Protein AF-A0A9D6Z2Q7-F1 (afdb_monomer)

Foldseek 3Di:
DDKDKFFADPVLLVLLCPDQDDDDPVSVLSVQQNVQCPPPHRIDIDDPVSQVVLVVCVPDDDDPCCVSSVSVQVRCVVVVNDDDPDD

Sequence (87 aa):
MTTHSVNVTPEAAAKIRKPVEGNGGFQTLFRKLQGQLGSRGSVLTLTDQDLERIERYKSYEPGGYEDRLEALLELLRQQGLSQQPED

Solvent-accessible surface area (backbone atoms only — not comparable to full-atom values): 5327 Å² total; per-residue (Å²): 136,63,73,45,81,40,74,47,52,73,68,43,47,54,48,48,59,48,88,74,81,77,86,52,76,62,42,52,50,45,51,53,53,39,66,50,29,61,98,80,42,47,50,43,82,39,37,63,71,51,46,54,54,58,59,58,47,78,79,52,79,93,71,83,56,50,77,42,45,50,49,50,52,51,45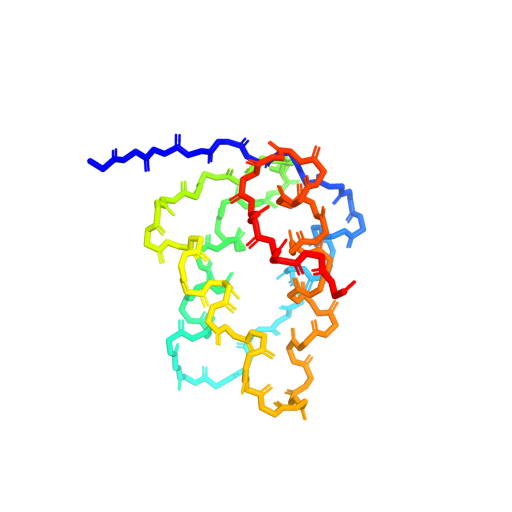,30,42,79,68,71,68,51,87,73,84,81,129

Radius of gyration: 12.27 Å; Cα contacts (8 Å, |Δi|>4): 78; chains: 1; bounding box: 30×33×25 Å

Nearest PDB structures (foldseek):
  4wai-assembly2_C  TM=1.970E-01  e=5.271E+00  Bacillus subtilis subsp. subtilis str. 168
  7qtz-assembly1_A  TM=2.707E-01  e=8.899E+00  Ixodes ricinus

pLDDT: mean 78.33, std 11.51, range [42.88, 90.38]

Structure (mmCIF, N/CA/C/O backbone):
data_AF-A0A9D6Z2Q7-F1
#
_entry.id   AF-A0A9D6Z2Q7-F1
#
loop_
_atom_site.group_PDB
_atom_site.id
_atom_site.type_symbol
_atom_site.label_atom_id
_atom_site.label_alt_id
_atom_site.label_comp_id
_atom_site.label_asym_id
_atom_site.label_entity_id
_atom_site.label_seq_id
_atom_site.pdbx_PDB_ins_code
_atom_site.Cartn_x
_atom_site.Cartn_y
_atom_site.Cartn_z
_atom_site.occupancy
_atom_site.B_iso_or_equiv
_atom_site.auth_seq_id
_atom_site.auth_comp_id
_atom_site.auth_asym_id
_atom_site.auth_atom_id
_atom_site.pdbx_PDB_model_num
ATOM 1 N N . MET A 1 1 ? -18.248 -0.583 8.917 1.00 64.00 1 MET A N 1
ATOM 2 C CA . MET A 1 1 ? -16.918 -0.458 8.289 1.00 64.00 1 MET A CA 1
ATOM 3 C C . MET A 1 1 ? -17.135 0.172 6.936 1.00 64.00 1 MET A C 1
ATOM 5 O O . MET A 1 1 ? -17.827 -0.441 6.129 1.00 64.00 1 MET A O 1
ATOM 9 N N . THR A 1 2 ? -16.637 1.386 6.725 1.00 86.38 2 THR A N 1
ATOM 10 C CA . THR A 1 2 ? -16.695 2.024 5.409 1.00 86.38 2 THR A CA 1
ATOM 11 C C . THR A 1 2 ? -15.546 1.484 4.569 1.00 86.38 2 THR A C 1
ATOM 13 O O . THR A 1 2 ? -14.464 1.184 5.080 1.00 86.38 2 THR A O 1
ATOM 16 N N . THR A 1 3 ? -15.811 1.288 3.284 1.00 87.50 3 THR A N 1
ATOM 17 C CA . THR A 1 3 ? -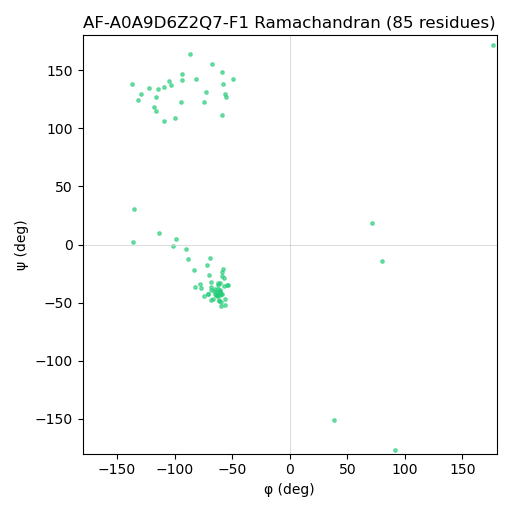14.821 0.841 2.308 1.00 87.50 3 THR A CA 1
ATOM 18 C C . THR A 1 3 ? -14.724 1.859 1.197 1.00 87.50 3 THR A C 1
ATOM 20 O O . THR A 1 3 ? -15.744 2.273 0.647 1.00 87.50 3 THR A O 1
ATOM 23 N N . HIS A 1 4 ? -13.498 2.189 0.828 1.00 86.94 4 HIS A N 1
ATOM 24 C CA . HIS A 1 4 ? -13.160 3.161 -0.192 1.00 86.94 4 HIS A CA 1
ATOM 25 C C . HIS A 1 4 ? -12.490 2.441 -1.353 1.00 86.94 4 HIS A C 1
ATOM 27 O O . HIS A 1 4 ? -11.619 1.594 -1.146 1.00 86.94 4 HIS A O 1
ATOM 33 N N . SER A 1 5 ? -12.925 2.755 -2.569 1.00 87.31 5 SER A N 1
ATOM 34 C CA . SER A 1 5 ? -12.311 2.229 -3.787 1.00 87.31 5 SER A CA 1
ATOM 35 C C . SER A 1 5 ? -11.287 3.231 -4.295 1.00 87.31 5 SER A C 1
ATOM 37 O O . SER A 1 5 ? -11.628 4.381 -4.550 1.00 87.31 5 SER A O 1
ATOM 39 N N . VAL A 1 6 ? -10.045 2.785 -4.437 1.00 87.12 6 VAL A N 1
ATOM 40 C CA . VAL A 1 6 ? -8.905 3.612 -4.827 1.00 87.12 6 VAL A CA 1
ATOM 41 C C . VAL A 1 6 ? -8.396 3.113 -6.160 1.00 87.12 6 VAL A C 1
ATOM 43 O O . VAL A 1 6 ? -7.897 1.992 -6.253 1.00 87.12 6 VAL A O 1
ATOM 46 N N . ASN A 1 7 ? -8.504 3.941 -7.191 1.00 87.69 7 ASN A N 1
ATOM 47 C CA . ASN A 1 7 ? -7.876 3.648 -8.470 1.00 87.69 7 ASN A CA 1
ATOM 48 C C . ASN A 1 7 ? -6.365 3.834 -8.346 1.00 87.69 7 ASN A C 1
ATOM 50 O O . ASN A 1 7 ? -5.889 4.842 -7.824 1.00 87.69 7 ASN A O 1
ATOM 54 N N . VAL A 1 8 ? -5.618 2.845 -8.817 1.00 86.94 8 VAL A N 1
ATOM 55 C CA . VAL A 1 8 ? -4.169 2.761 -8.694 1.00 86.94 8 VAL A CA 1
ATOM 56 C C . VAL A 1 8 ? -3.563 2.817 -10.082 1.00 86.94 8 VAL A C 1
ATOM 58 O O . VAL A 1 8 ? -3.926 2.034 -10.965 1.00 86.94 8 VAL A O 1
ATOM 61 N N . THR A 1 9 ? -2.618 3.732 -10.279 1.00 86.44 9 THR A N 1
ATOM 62 C CA . THR A 1 9 ? -1.875 3.820 -11.536 1.00 86.44 9 THR A CA 1
ATOM 63 C C . THR A 1 9 ? -0.984 2.586 -11.720 1.00 86.44 9 THR A C 1
ATOM 65 O O . THR A 1 9 ? -0.579 1.958 -10.734 1.00 86.44 9 THR A O 1
ATOM 68 N N . PRO A 1 10 ? -0.628 2.222 -12.966 1.00 84.38 10 PRO A N 1
ATOM 69 C CA . PRO A 1 10 ? 0.284 1.108 -13.228 1.00 84.38 10 PRO A CA 1
ATOM 70 C C . PRO A 1 10 ? 1.628 1.234 -12.495 1.00 84.38 10 PRO A C 1
ATOM 72 O O . PRO A 1 10 ? 2.174 0.235 -12.031 1.00 84.38 10 PRO A O 1
ATOM 75 N N . GLU A 1 11 ? 2.139 2.457 -12.343 1.00 83.62 11 GLU A N 1
ATOM 76 C CA . GLU A 1 11 ? 3.401 2.753 -11.657 1.00 83.62 11 GLU A CA 1
ATOM 77 C C . GLU A 1 11 ? 3.309 2.483 -10.151 1.00 83.62 11 GLU A C 1
ATOM 79 O O . GLU A 1 11 ? 4.146 1.774 -9.583 1.00 83.62 11 GLU A O 1
ATOM 84 N N . ALA A 1 12 ? 2.252 2.975 -9.501 1.00 83.75 12 ALA A N 1
ATOM 85 C CA . ALA A 1 12 ? 2.001 2.702 -8.091 1.00 83.75 12 ALA A CA 1
ATOM 86 C C . ALA A 1 12 ? 1.707 1.212 -7.854 1.00 83.75 12 ALA A C 1
ATOM 88 O O . ALA A 1 12 ? 2.237 0.613 -6.917 1.00 83.75 12 ALA A O 1
ATOM 89 N N . ALA A 1 13 ? 0.954 0.566 -8.749 1.00 85.88 13 ALA A N 1
ATOM 90 C CA . ALA A 1 13 ? 0.723 -0.873 -8.694 1.00 85.88 13 ALA A CA 1
ATOM 91 C C . ALA A 1 13 ? 2.037 -1.667 -8.804 1.00 85.88 13 ALA A C 1
ATOM 93 O O . ALA A 1 13 ? 2.234 -2.631 -8.063 1.00 85.88 13 ALA A O 1
ATOM 94 N N . ALA A 1 14 ? 2.971 -1.253 -9.667 1.00 85.31 14 ALA A N 1
ATOM 95 C CA . ALA A 1 14 ? 4.292 -1.870 -9.771 1.00 85.31 14 ALA A CA 1
ATOM 96 C C . ALA A 1 14 ? 5.105 -1.720 -8.473 1.00 85.31 14 ALA A C 1
ATOM 98 O O . ALA A 1 14 ? 5.734 -2.684 -8.031 1.00 85.31 14 ALA A O 1
ATOM 99 N N . LYS A 1 15 ? 5.047 -0.552 -7.815 1.00 84.56 15 LYS A N 1
ATOM 100 C CA . LYS A 1 15 ? 5.677 -0.334 -6.501 1.00 84.56 15 LYS A CA 1
ATOM 101 C C . LYS A 1 15 ? 5.074 -1.236 -5.418 1.00 84.56 15 LYS A C 1
ATOM 103 O O . LYS A 1 15 ? 5.827 -1.843 -4.657 1.00 84.56 15 LYS A O 1
ATOM 108 N N . ILE A 1 16 ? 3.746 -1.374 -5.376 1.00 85.25 16 ILE A N 1
ATOM 109 C CA . ILE A 1 16 ? 3.038 -2.217 -4.397 1.00 85.25 16 ILE A CA 1
ATOM 110 C C . ILE A 1 16 ? 3.313 -3.706 -4.638 1.00 85.25 16 ILE A C 1
ATOM 112 O O . ILE A 1 16 ? 3.465 -4.456 -3.678 1.00 85.25 16 ILE A O 1
ATOM 116 N N . ARG A 1 17 ? 3.437 -4.146 -5.898 1.00 85.50 17 ARG A N 1
ATOM 117 C CA . ARG A 1 17 ? 3.733 -5.543 -6.277 1.00 85.50 17 ARG A CA 1
ATOM 118 C C . ARG A 1 17 ? 5.148 -6.010 -5.934 1.00 85.50 17 ARG A C 1
ATOM 120 O O . ARG A 1 17 ? 5.410 -7.208 -6.007 1.00 85.50 17 ARG A O 1
ATOM 127 N N . LYS A 1 18 ? 6.061 -5.106 -5.562 1.00 85.69 18 LYS A N 1
ATOM 128 C CA . LYS A 1 18 ? 7.416 -5.492 -5.149 1.00 85.69 18 LYS A CA 1
ATOM 129 C C . LYS A 1 18 ? 7.358 -6.468 -3.962 1.00 85.69 18 LYS A C 1
ATOM 131 O O . LYS A 1 18 ? 6.588 -6.215 -3.035 1.00 85.69 18 LYS A O 1
ATOM 136 N N . PRO A 1 19 ? 8.187 -7.528 -3.937 1.00 84.75 19 PRO A N 1
ATOM 137 C CA . PRO A 1 19 ? 8.215 -8.490 -2.840 1.00 84.75 19 PRO A CA 1
ATOM 138 C C . PRO A 1 19 ? 8.295 -7.820 -1.466 1.00 84.75 19 PRO A C 1
ATOM 140 O O . PRO A 1 19 ? 8.936 -6.776 -1.290 1.00 84.75 19 PRO A O 1
ATOM 143 N N . VAL A 1 20 ? 7.593 -8.418 -0.508 1.00 84.56 20 VAL A N 1
ATOM 144 C CA . VAL A 1 20 ? 7.484 -7.940 0.870 1.00 84.56 20 VAL A CA 1
ATOM 145 C C . VAL A 1 20 ? 8.262 -8.894 1.765 1.00 84.56 20 VAL A C 1
ATOM 147 O O . VAL A 1 20 ? 7.812 -10.013 2.033 1.00 84.56 20 VAL A O 1
ATOM 150 N N . GLU A 1 21 ? 9.421 -8.439 2.227 1.00 80.94 21 GLU A N 1
ATOM 151 C CA . GLU A 1 21 ? 10.324 -9.200 3.090 1.00 80.94 21 GLU A CA 1
ATOM 152 C C . GLU A 1 21 ? 10.061 -8.898 4.575 1.00 80.94 21 GLU A C 1
ATOM 154 O O . GLU A 1 21 ? 9.769 -7.762 4.969 1.00 80.94 21 GLU A O 1
ATOM 159 N N . GLY A 1 22 ? 10.156 -9.937 5.410 1.00 80.75 22 GLY A N 1
ATOM 160 C CA . GLY A 1 22 ? 9.935 -9.860 6.858 1.00 80.75 22 GLY A CA 1
ATOM 161 C C . GLY A 1 22 ? 8.495 -10.136 7.301 1.00 80.75 22 GLY A C 1
ATOM 162 O O . GLY A 1 22 ? 7.621 -10.475 6.504 1.00 80.75 22 GLY A O 1
ATOM 163 N N . ASN A 1 23 ? 8.241 -10.009 8.602 1.00 73.75 23 ASN A N 1
ATOM 164 C CA . ASN A 1 23 ? 6.933 -10.248 9.212 1.00 73.75 23 ASN A CA 1
ATOM 165 C C . ASN A 1 23 ? 6.584 -9.085 10.141 1.00 73.75 23 ASN A C 1
ATOM 167 O O . ASN A 1 23 ? 7.353 -8.758 11.038 1.00 73.75 23 ASN A O 1
ATOM 171 N N . GLY A 1 24 ? 5.431 -8.461 9.912 1.00 78.69 24 GLY A N 1
ATOM 172 C CA . GLY A 1 24 ? 4.981 -7.290 10.657 1.00 78.69 24 GLY A CA 1
ATOM 173 C C . GLY A 1 24 ? 3.667 -6.743 10.105 1.00 78.69 24 GLY A C 1
ATOM 174 O O . GLY A 1 24 ? 3.186 -7.183 9.057 1.00 78.69 24 GLY A O 1
ATOM 175 N N . GLY A 1 25 ? 3.068 -5.784 10.817 1.00 78.38 25 GLY A N 1
ATOM 176 C CA . GLY A 1 25 ? 1.780 -5.190 10.434 1.00 78.38 25 GLY A CA 1
ATOM 177 C C . GLY A 1 25 ? 1.793 -4.575 9.030 1.00 78.38 25 GLY A C 1
ATOM 178 O O . GLY A 1 25 ? 0.822 -4.715 8.288 1.00 78.38 25 GLY A O 1
ATOM 179 N N . PHE A 1 26 ? 2.922 -3.985 8.630 1.00 76.12 26 PHE A N 1
ATOM 180 C CA . PHE A 1 26 ? 3.118 -3.399 7.302 1.00 76.12 26 PHE A CA 1
ATOM 181 C C . PHE A 1 26 ? 3.229 -4.440 6.207 1.00 76.12 26 PHE A C 1
ATOM 183 O O . PHE A 1 26 ? 2.609 -4.310 5.154 1.00 76.12 26 PHE A O 1
ATOM 190 N N . GLN A 1 27 ? 3.968 -5.510 6.471 1.00 83.19 27 GLN A N 1
ATOM 191 C CA . GLN A 1 27 ? 4.076 -6.613 5.539 1.00 83.19 27 GLN A CA 1
ATOM 192 C C . GLN A 1 27 ? 2.706 -7.260 5.313 1.00 83.19 27 GLN A C 1
ATOM 194 O O . GLN A 1 27 ? 2.356 -7.596 4.184 1.00 83.19 27 GLN A O 1
ATOM 199 N N . THR A 1 28 ? 1.892 -7.368 6.365 1.00 86.62 28 THR A N 1
ATOM 200 C CA . THR A 1 28 ? 0.504 -7.832 6.266 1.00 86.62 28 THR A CA 1
ATOM 201 C C . THR A 1 28 ? -0.359 -6.888 5.426 1.00 86.62 28 THR A C 1
ATOM 203 O O . THR A 1 28 ? -1.091 -7.363 4.557 1.00 86.62 28 THR A O 1
ATOM 206 N N . LEU A 1 29 ? -0.247 -5.568 5.624 1.00 86.12 29 LEU A N 1
ATOM 207 C CA . LEU A 1 29 ? -0.955 -4.579 4.809 1.00 86.12 29 LEU A CA 1
ATOM 208 C C . LEU A 1 29 ? -0.561 -4.701 3.331 1.00 86.12 29 LEU A C 1
ATOM 210 O O . LEU A 1 29 ? -1.431 -4.894 2.488 1.00 86.12 29 LEU A O 1
ATOM 214 N N . PHE A 1 30 ? 0.732 -4.679 3.004 1.00 85.75 30 PHE A N 1
ATOM 215 C CA . PHE A 1 30 ? 1.184 -4.791 1.615 1.00 85.75 30 PHE A CA 1
ATOM 216 C C . PHE A 1 30 ? 0.770 -6.110 0.963 1.00 85.75 30 PHE A C 1
ATOM 218 O O . PHE A 1 30 ? 0.318 -6.093 -0.177 1.00 85.75 30 PHE A O 1
ATOM 225 N N . ARG A 1 31 ? 0.848 -7.244 1.669 1.00 87.81 31 ARG A N 1
ATOM 226 C CA . ARG A 1 31 ? 0.367 -8.535 1.143 1.00 87.81 31 ARG A CA 1
ATOM 227 C C . ARG A 1 31 ? -1.125 -8.503 0.827 1.00 87.81 31 ARG A C 1
ATOM 229 O O . ARG A 1 31 ? -1.541 -9.034 -0.200 1.00 87.81 31 ARG A O 1
ATOM 236 N N . LYS A 1 32 ? -1.926 -7.838 1.667 1.00 88.31 32 LYS A N 1
ATOM 237 C CA . LYS A 1 32 ? -3.349 -7.602 1.391 1.00 88.31 32 LYS A CA 1
ATOM 238 C C . LYS A 1 32 ? -3.530 -6.767 0.118 1.00 88.31 32 LYS A C 1
ATOM 240 O O . LYS A 1 32 ? -4.308 -7.168 -0.742 1.00 88.31 32 LYS A O 1
ATOM 245 N N . LEU A 1 33 ? -2.794 -5.663 -0.039 1.00 87.88 33 LEU A N 1
ATOM 246 C CA . LEU A 1 33 ? -2.861 -4.819 -1.243 1.00 87.88 33 LEU A CA 1
ATOM 247 C C . LEU A 1 33 ? -2.435 -5.584 -2.508 1.00 87.88 33 LEU A C 1
ATOM 249 O O . LEU A 1 33 ? -3.105 -5.522 -3.534 1.00 87.88 33 LEU A O 1
ATOM 253 N N . GLN A 1 34 ? -1.356 -6.362 -2.428 1.00 88.50 34 GLN A N 1
ATOM 254 C CA . GLN A 1 34 ? -0.880 -7.220 -3.515 1.00 88.50 34 GLN A CA 1
ATOM 255 C C . GLN A 1 34 ? -1.926 -8.256 -3.932 1.00 88.50 34 GLN A C 1
ATOM 257 O O . GLN A 1 34 ? -2.147 -8.453 -5.127 1.00 88.50 34 GLN A O 1
ATOM 262 N N . GLY A 1 35 ? -2.601 -8.874 -2.957 1.00 86.94 35 GLY A N 1
ATOM 263 C CA . GLY A 1 35 ? -3.688 -9.820 -3.210 1.00 86.94 35 GLY A CA 1
ATOM 264 C C . GLY A 1 35 ? -4.865 -9.196 -3.965 1.00 86.94 35 GLY A C 1
ATOM 265 O O . GLY A 1 35 ? -5.471 -9.862 -4.798 1.00 86.94 35 GLY A O 1
ATOM 266 N N . GLN A 1 36 ? -5.151 -7.911 -3.733 1.00 87.56 36 GLN A N 1
ATOM 267 C CA . GLN A 1 36 ? -6.204 -7.178 -4.444 1.00 87.56 36 GLN A CA 1
ATOM 268 C C . GLN A 1 36 ? -5.783 -6.757 -5.860 1.00 87.56 36 GLN A C 1
ATOM 270 O O . GLN A 1 36 ? -6.584 -6.811 -6.791 1.00 87.56 36 GLN A O 1
ATOM 275 N N . LEU A 1 37 ? -4.517 -6.372 -6.050 1.00 83.50 37 LEU A N 1
ATOM 276 C CA . LEU A 1 37 ? -4.017 -5.900 -7.346 1.00 83.50 37 LEU A CA 1
ATOM 277 C C . LEU A 1 37 ? -3.868 -7.002 -8.402 1.00 83.50 37 LEU A C 1
ATOM 279 O O . LEU A 1 37 ? -3.792 -6.668 -9.586 1.00 83.50 37 LEU A O 1
ATOM 283 N N . GLY A 1 38 ? -3.841 -8.283 -8.010 1.00 67.44 38 GLY A N 1
ATOM 284 C CA . GLY A 1 38 ? -3.913 -9.457 -8.895 1.00 67.44 38 GLY A CA 1
ATOM 285 C C . GLY A 1 38 ? -3.154 -9.339 -10.230 1.00 67.44 38 GLY A C 1
ATOM 286 O O . GLY A 1 38 ? -2.159 -8.628 -10.355 1.00 67.44 38 GLY A O 1
ATOM 287 N N . SER A 1 39 ? -3.626 -10.032 -11.270 1.00 60.72 39 SER A N 1
ATOM 288 C CA . SER A 1 39 ? -3.054 -9.918 -12.627 1.00 60.72 39 SER A CA 1
ATOM 289 C C . SER A 1 39 ? -3.597 -8.713 -13.409 1.00 60.72 39 SER A C 1
ATOM 291 O O . SER A 1 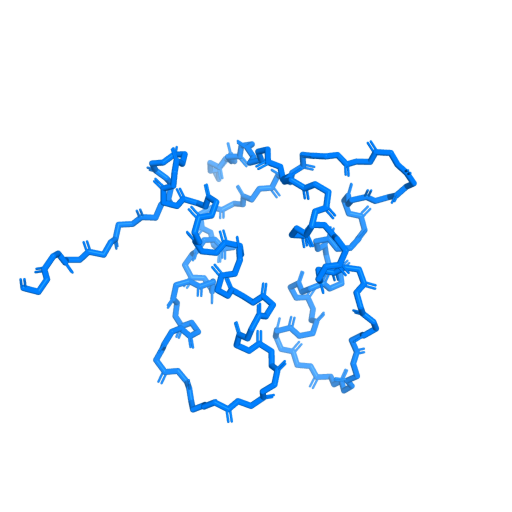39 ? -2.960 -8.261 -14.357 1.00 60.72 39 SER A O 1
ATOM 293 N N . ARG A 1 40 ? -4.772 -8.191 -13.028 1.00 58.00 40 ARG A N 1
ATOM 294 C CA . ARG A 1 40 ? -5.516 -7.133 -13.747 1.00 58.00 40 ARG A CA 1
ATOM 295 C C . ARG A 1 40 ? -6.095 -6.041 -12.838 1.00 58.00 40 ARG A C 1
ATOM 297 O O . ARG A 1 40 ? -6.813 -5.176 -13.324 1.00 58.00 40 ARG A O 1
ATOM 304 N N . GLY A 1 41 ? -5.845 -6.103 -11.532 1.00 65.81 41 GLY A N 1
ATOM 305 C CA . GLY A 1 41 ? -6.421 -5.162 -10.579 1.00 65.81 41 GLY A CA 1
ATOM 306 C C . GLY A 1 41 ? -5.744 -3.798 -10.672 1.00 65.81 41 GLY A C 1
ATOM 307 O O . GLY A 1 41 ? -4.535 -3.689 -10.481 1.00 65.81 41 GLY A O 1
ATOM 308 N N . SER A 1 42 ? -6.546 -2.771 -10.939 1.00 81.38 42 SER A N 1
ATOM 309 C CA . SER A 1 42 ? -6.172 -1.352 -10.842 1.00 81.38 42 SER A CA 1
ATOM 310 C C . SER A 1 42 ? -6.951 -0.646 -9.737 1.00 81.38 42 SER A C 1
ATOM 312 O O . SER A 1 42 ? -6.927 0.574 -9.662 1.00 81.38 42 SER A O 1
ATOM 314 N N . VAL A 1 43 ? -7.673 -1.393 -8.901 1.00 85.62 43 VAL A N 1
ATOM 315 C CA . VAL A 1 43 ? -8.514 -0.844 -7.838 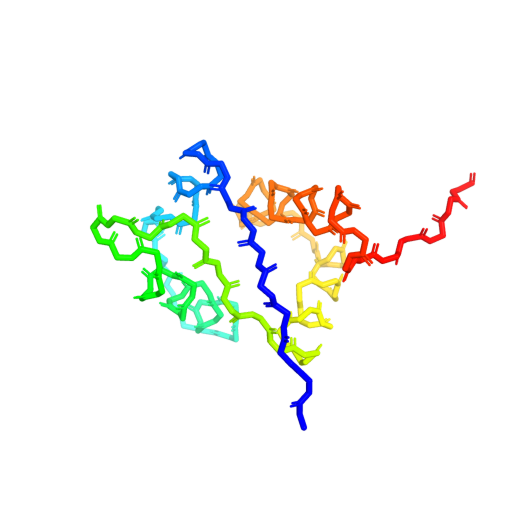1.00 85.62 43 VAL A CA 1
ATOM 316 C C . VAL A 1 43 ? -8.178 -1.547 -6.534 1.00 85.62 43 VAL A C 1
ATOM 318 O O . VAL A 1 43 ? -8.150 -2.776 -6.479 1.00 85.62 43 VAL A O 1
ATOM 321 N N . LEU A 1 44 ? -7.922 -0.758 -5.496 1.00 88.12 44 LEU A N 1
ATOM 322 C CA . LEU A 1 44 ? -7.788 -1.223 -4.123 1.00 88.12 44 LEU A CA 1
ATOM 323 C C . LEU A 1 44 ? -9.060 -0.897 -3.351 1.00 88.12 44 LEU A C 1
ATOM 325 O O . LEU A 1 44 ? -9.578 0.212 -3.434 1.00 88.12 44 LEU A O 1
ATOM 329 N N . THR A 1 45 ? -9.519 -1.850 -2.556 1.00 89.00 45 THR A N 1
ATOM 330 C CA . THR A 1 45 ? -10.561 -1.652 -1.556 1.00 89.00 45 THR A CA 1
ATOM 331 C C . THR A 1 45 ? -9.893 -1.484 -0.199 1.00 89.00 45 THR A C 1
ATOM 333 O O . THR A 1 45 ? -9.356 -2.442 0.374 1.00 89.00 45 THR A O 1
ATOM 336 N N . LEU A 1 46 ? -9.932 -0.258 0.316 1.00 88.88 46 LEU A N 1
ATOM 337 C CA . LEU A 1 46 ? -9.354 0.114 1.603 1.00 88.88 46 LEU A CA 1
ATOM 338 C C . LEU A 1 46 ? -10.460 0.402 2.610 1.00 88.88 46 LEU A C 1
ATOM 340 O O . LEU A 1 46 ? -11.436 1.077 2.306 1.00 88.88 46 LEU A O 1
ATOM 344 N N . THR A 1 47 ? -10.313 -0.115 3.820 1.00 90.38 47 THR A N 1
ATOM 345 C CA . THR A 1 47 ? -11.160 0.264 4.956 1.00 90.38 47 THR A CA 1
ATOM 346 C C . THR A 1 47 ? -10.598 1.500 5.648 1.00 90.38 47 THR A C 1
ATOM 348 O O . THR A 1 47 ? -9.411 1.792 5.507 1.00 90.38 47 THR A O 1
ATOM 351 N N . ASP A 1 48 ? -11.401 2.167 6.477 1.00 87.81 48 ASP A N 1
ATOM 352 C CA . ASP A 1 48 ? -10.915 3.279 7.315 1.00 87.81 48 ASP A CA 1
ATOM 353 C C . ASP A 1 48 ? -9.696 2.872 8.173 1.00 87.81 48 ASP A C 1
ATOM 355 O O . ASP A 1 48 ? -8.758 3.643 8.341 1.00 87.81 48 ASP A O 1
ATOM 359 N N . GLN A 1 49 ? -9.647 1.617 8.644 1.00 87.12 49 GLN A N 1
ATOM 360 C CA . GLN A 1 49 ? -8.490 1.081 9.374 1.00 87.12 49 GLN A CA 1
ATOM 361 C C . GLN A 1 49 ? -7.243 0.919 8.499 1.00 87.12 49 GLN A C 1
ATOM 363 O O . GLN A 1 49 ? -6.124 0.998 9.003 1.00 87.12 49 GLN A O 1
ATOM 368 N N . ASP A 1 50 ? -7.412 0.621 7.208 1.00 86.62 50 ASP A N 1
ATOM 369 C CA . ASP A 1 50 ? -6.285 0.549 6.280 1.00 86.62 50 ASP A CA 1
ATOM 370 C C . ASP A 1 50 ? -5.741 1.956 6.015 1.00 86.62 50 ASP A C 1
ATOM 372 O O . ASP A 1 50 ? -4.528 2.138 6.061 1.00 86.62 50 ASP A O 1
ATOM 376 N N . LEU A 1 51 ? -6.623 2.945 5.820 1.00 86.25 51 LEU A N 1
ATOM 377 C CA . LEU A 1 51 ? -6.246 4.352 5.647 1.00 86.25 51 LEU A CA 1
ATOM 378 C C . LEU A 1 51 ? -5.481 4.878 6.866 1.00 86.25 51 LEU A C 1
ATOM 380 O O . LEU A 1 51 ? -4.365 5.364 6.725 1.00 86.25 51 LEU A O 1
ATOM 384 N N . GLU A 1 52 ? -6.006 4.663 8.072 1.00 84.88 52 GLU A N 1
ATOM 385 C CA . GLU A 1 52 ? -5.358 5.098 9.314 1.00 84.88 52 GLU A CA 1
ATOM 386 C C . GLU A 1 52 ? -3.989 4.423 9.528 1.00 84.88 52 GLU A C 1
ATOM 388 O O . GLU A 1 52 ? -3.055 5.024 10.060 1.00 84.88 52 GLU A O 1
ATOM 393 N N . ARG A 1 53 ? -3.833 3.159 9.111 1.00 83.19 53 ARG A N 1
ATOM 394 C CA . ARG A 1 53 ? -2.535 2.462 9.142 1.00 83.19 53 ARG A CA 1
ATOM 395 C C . ARG A 1 53 ? -1.542 3.038 8.136 1.00 83.19 53 ARG A C 1
ATOM 397 O O . ARG A 1 53 ? -0.355 3.104 8.450 1.00 83.19 53 ARG A O 1
ATOM 404 N N . ILE A 1 54 ? -2.016 3.408 6.948 1.00 82.25 54 ILE A N 1
ATOM 405 C CA . ILE A 1 54 ? -1.208 4.029 5.894 1.00 82.25 54 ILE A CA 1
ATOM 406 C C . ILE A 1 54 ? -0.739 5.418 6.350 1.00 82.25 54 ILE A C 1
ATOM 408 O O . ILE A 1 54 ? 0.452 5.704 6.276 1.00 82.25 54 ILE A O 1
ATOM 412 N N . GLU A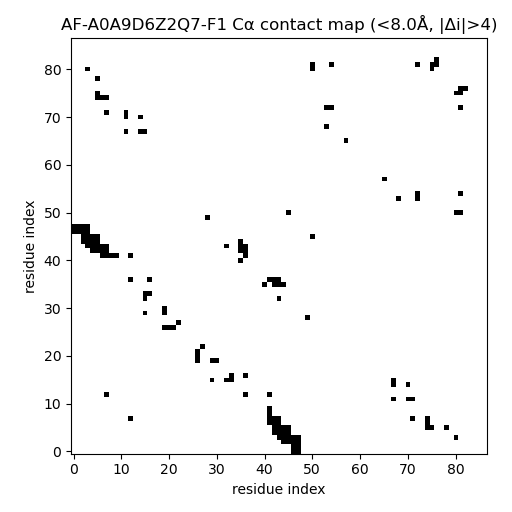 1 55 ? -1.637 6.239 6.902 1.00 80.62 55 GLU A N 1
ATOM 413 C CA . GLU A 1 55 ? -1.319 7.584 7.404 1.00 80.62 55 GLU A CA 1
ATOM 414 C C . GLU A 1 55 ? -0.347 7.550 8.586 1.00 80.62 55 GLU A C 1
ATOM 416 O O . GLU A 1 55 ? 0.640 8.286 8.596 1.00 80.62 55 GLU A O 1
ATOM 421 N N . ARG A 1 56 ? -0.550 6.636 9.546 1.00 78.12 56 ARG A N 1
ATOM 422 C CA . ARG A 1 56 ? 0.367 6.466 10.686 1.00 78.12 56 ARG A CA 1
ATOM 423 C C . ARG A 1 56 ? 1.795 6.128 10.273 1.00 78.12 56 ARG A C 1
ATOM 425 O O . ARG A 1 56 ? 2.713 6.396 11.042 1.00 78.12 56 ARG A O 1
ATOM 432 N N . TYR A 1 57 ? 2.005 5.561 9.086 1.00 69.38 57 TYR A N 1
ATOM 433 C CA . TYR A 1 57 ? 3.350 5.237 8.624 1.00 69.38 57 TYR A CA 1
ATOM 434 C C . TYR A 1 57 ? 4.192 6.460 8.287 1.00 69.38 57 TYR A C 1
ATOM 436 O O . TYR A 1 57 ? 5.409 6.394 8.418 1.00 69.38 57 TYR A O 1
ATOM 444 N N . LYS A 1 58 ? 3.570 7.587 7.922 1.00 66.00 58 LYS A N 1
ATOM 445 C CA . LYS A 1 58 ? 4.303 8.819 7.610 1.00 66.00 58 LYS A CA 1
ATOM 446 C C . LYS A 1 58 ? 5.171 9.300 8.788 1.00 66.00 58 LYS A C 1
ATOM 448 O O . LYS A 1 58 ? 6.111 10.061 8.599 1.00 66.00 58 LYS A O 1
ATOM 453 N N . SER A 1 59 ? 4.851 8.863 10.007 1.00 64.12 59 SER A N 1
ATOM 454 C CA . SER A 1 59 ? 5.590 9.188 11.229 1.00 64.12 59 SER A CA 1
ATOM 455 C C . SER A 1 59 ? 6.716 8.202 11.577 1.00 64.12 59 SER A C 1
ATOM 457 O O . SER A 1 59 ? 7.401 8.425 12.573 1.00 64.12 59 SER A O 1
ATOM 459 N N . TYR A 1 60 ? 6.903 7.112 10.824 1.00 61.19 60 TYR A N 1
ATOM 460 C CA . TYR A 1 60 ? 7.977 6.138 11.054 1.00 61.19 60 TYR A CA 1
ATOM 461 C C . TYR A 1 60 ? 9.212 6.465 10.203 1.00 61.19 60 TYR A C 1
ATOM 463 O O . TYR A 1 60 ? 9.082 6.967 9.093 1.00 61.19 60 TYR A O 1
ATOM 471 N N . GLU A 1 61 ? 10.408 6.179 10.731 1.00 54.44 61 GLU A N 1
ATOM 472 C CA . GLU A 1 61 ? 11.689 6.485 10.076 1.00 54.44 61 GLU A CA 1
ATOM 473 C C . GLU A 1 61 ? 11.847 5.823 8.686 1.00 54.44 61 GLU A C 1
ATOM 475 O O . GLU A 1 61 ? 11.370 4.696 8.479 1.00 54.44 61 GLU A O 1
ATOM 480 N N . PRO A 1 62 ? 12.572 6.476 7.754 1.00 56.28 62 PRO A N 1
ATOM 481 C CA . PRO A 1 62 ? 12.786 5.994 6.391 1.00 56.28 62 PRO A CA 1
ATOM 482 C C . PRO A 1 62 ? 13.463 4.621 6.366 1.00 56.28 62 PRO A C 1
ATOM 484 O O . PRO A 1 62 ? 14.635 4.461 6.702 1.00 56.28 62 PRO A O 1
ATOM 487 N N . GLY A 1 63 ? 12.704 3.606 5.941 1.00 56.75 63 GLY A N 1
ATOM 488 C CA . GLY A 1 63 ? 13.105 2.193 5.984 1.00 56.75 63 GLY A CA 1
ATOM 489 C C . GLY A 1 63 ? 12.793 1.403 4.709 1.00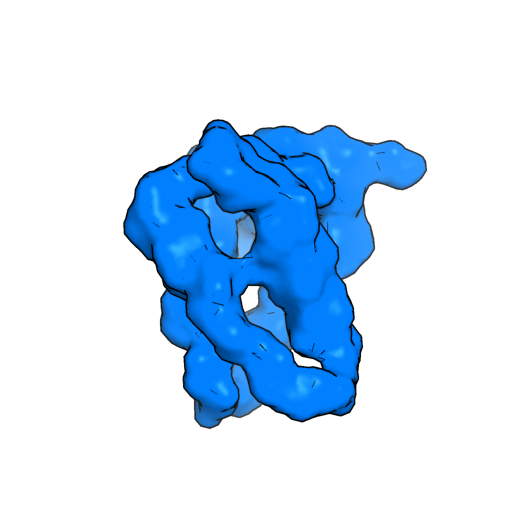 56.75 63 GLY A C 1
ATOM 490 O O . GLY A 1 63 ? 12.483 0.215 4.778 1.00 56.75 63 GLY A O 1
ATOM 491 N N . GLY A 1 64 ? 12.799 2.053 3.539 1.00 62.00 64 GLY A N 1
ATOM 492 C CA . GLY A 1 64 ? 12.686 1.413 2.214 1.00 62.00 64 GLY A CA 1
ATOM 493 C C . GLY A 1 64 ? 11.271 1.027 1.748 1.00 62.00 64 GLY A C 1
ATOM 494 O O . GLY A 1 64 ? 11.063 0.766 0.559 1.00 62.00 64 GLY A O 1
ATOM 495 N N . TYR A 1 65 ? 10.277 1.019 2.643 1.00 66.50 65 TYR A N 1
ATOM 496 C CA . TYR A 1 65 ? 8.853 0.955 2.272 1.00 66.50 65 TYR A CA 1
ATOM 497 C C . TYR A 1 65 ? 8.234 2.340 2.043 1.00 66.50 65 TYR A C 1
ATOM 499 O O . TYR A 1 65 ? 7.152 2.419 1.461 1.00 66.50 65 TYR A O 1
ATOM 507 N N . GLU A 1 66 ? 8.934 3.407 2.435 1.00 69.06 66 GLU A N 1
ATOM 508 C CA . GLU A 1 66 ? 8.516 4.803 2.279 1.00 69.06 66 GLU A CA 1
ATOM 509 C C . GLU A 1 66 ? 8.218 5.150 0.818 1.00 69.06 66 GLU A C 1
ATOM 511 O O . GLU A 1 66 ? 7.082 5.491 0.512 1.00 69.06 66 GLU A O 1
ATOM 516 N N . ASP A 1 67 ? 9.140 4.879 -0.114 1.00 71.94 67 ASP A N 1
ATOM 517 C CA . ASP A 1 67 ? 8.939 5.118 -1.556 1.00 71.94 67 ASP A CA 1
ATOM 518 C C . ASP A 1 67 ? 7.714 4.406 -2.151 1.00 71.94 67 ASP A C 1
ATOM 520 O O . ASP A 1 67 ? 7.163 4.806 -3.188 1.00 71.94 67 ASP A O 1
ATOM 524 N N . ARG A 1 68 ? 7.336 3.265 -1.556 1.00 78.81 68 ARG A N 1
ATOM 525 C CA . ARG A 1 68 ? 6.183 2.463 -1.988 1.00 78.81 68 ARG A CA 1
ATOM 526 C C . ARG A 1 68 ? 4.888 3.024 -1.405 1.00 78.81 68 ARG A C 1
ATOM 528 O O . ARG A 1 68 ? 3.865 2.982 -2.085 1.00 78.81 68 ARG A O 1
ATOM 535 N N . LEU A 1 69 ? 4.939 3.519 -0.170 1.00 78.00 69 LEU A N 1
ATOM 536 C CA . LEU A 1 69 ? 3.811 4.118 0.541 1.00 78.00 69 LEU A CA 1
ATOM 537 C C . LEU A 1 69 ? 3.529 5.545 0.089 1.00 78.00 69 LEU A C 1
ATOM 539 O O . LEU A 1 69 ? 2.362 5.898 -0.012 1.00 78.00 69 LEU A O 1
ATOM 543 N N . GLU A 1 70 ? 4.546 6.318 -0.276 1.00 79.69 70 GLU A N 1
ATOM 544 C CA . GLU A 1 70 ? 4.402 7.668 -0.820 1.00 79.69 70 GLU A CA 1
ATOM 545 C C . GLU A 1 70 ? 3.511 7.671 -2.067 1.00 79.69 70 GLU A C 1
ATOM 547 O O . GLU A 1 70 ? 2.538 8.415 -2.134 1.00 79.69 70 GLU A O 1
ATOM 552 N N . ALA A 1 71 ? 3.747 6.742 -3.000 1.00 81.56 71 ALA A N 1
ATOM 553 C CA . ALA A 1 71 ? 2.909 6.606 -4.192 1.00 81.56 71 ALA A CA 1
ATOM 554 C C . ALA A 1 71 ? 1.448 6.248 -3.859 1.00 81.56 71 ALA A C 1
ATOM 556 O O . ALA A 1 71 ? 0.533 6.659 -4.566 1.00 81.56 71 ALA A O 1
ATOM 557 N N . LEU A 1 72 ? 1.211 5.475 -2.793 1.00 82.56 72 LEU A N 1
ATOM 558 C CA . LEU A 1 72 ? -0.144 5.150 -2.351 1.00 82.56 72 LEU A CA 1
ATOM 559 C C . LEU A 1 72 ? -0.802 6.351 -1.661 1.00 82.56 72 LEU A C 1
ATOM 561 O O . LEU A 1 72 ? -1.951 6.656 -1.955 1.00 82.56 72 LEU A O 1
ATOM 565 N N . LEU A 1 73 ? -0.075 7.049 -0.788 1.00 82.75 73 LEU A N 1
ATOM 566 C CA . LEU A 1 73 ? -0.526 8.263 -0.106 1.00 82.75 73 LEU A CA 1
ATOM 567 C C . LEU A 1 73 ? -0.896 9.363 -1.104 1.00 82.75 73 LEU A C 1
ATOM 569 O O . LEU A 1 73 ? -1.941 9.995 -0.961 1.00 82.75 73 LEU A O 1
ATOM 573 N N . GLU A 1 74 ? -0.094 9.546 -2.151 1.00 83.88 74 GLU A N 1
ATOM 574 C CA . GLU A 1 74 ? -0.390 10.498 -3.218 1.00 83.88 74 GLU A CA 1
ATOM 575 C C . GLU A 1 74 ? -1.709 10.156 -3.928 1.00 83.88 74 GLU A C 1
ATOM 577 O O . GLU A 1 74 ? -2.554 11.031 -4.118 1.00 83.88 74 GLU A O 1
ATOM 582 N N . LEU A 1 75 ? -1.948 8.876 -4.237 1.00 84.81 75 LEU A N 1
ATOM 583 C CA . LEU A 1 75 ? -3.208 8.428 -4.839 1.00 84.81 75 LEU A CA 1
ATOM 584 C C . LEU A 1 75 ? -4.413 8.620 -3.914 1.00 84.81 75 LEU A C 1
ATOM 586 O O . LEU A 1 75 ? -5.494 8.971 -4.390 1.00 84.81 75 LEU A O 1
ATOM 590 N N . LEU A 1 76 ? -4.242 8.390 -2.608 1.00 85.50 76 LEU A N 1
ATOM 591 C CA . LEU A 1 76 ? -5.288 8.634 -1.613 1.00 85.50 76 LEU A CA 1
ATOM 592 C C . LEU A 1 76 ? -5.625 10.118 -1.524 1.00 85.50 76 LEU A C 1
ATOM 594 O O . LEU A 1 76 ? -6.802 10.472 -1.506 1.00 85.50 76 LEU A O 1
ATOM 598 N N . ARG A 1 77 ? -4.610 10.986 -1.543 1.00 83.69 77 ARG A N 1
ATOM 599 C CA . ARG A 1 77 ? -4.782 12.441 -1.575 1.00 83.69 77 ARG A CA 1
ATOM 600 C C . ARG A 1 77 ? -5.514 12.892 -2.837 1.00 83.69 77 ARG A C 1
ATOM 602 O O . ARG A 1 77 ? -6.481 13.640 -2.737 1.00 83.69 77 ARG A O 1
ATOM 609 N N . GLN A 1 78 ? -5.096 12.419 -4.013 1.00 83.56 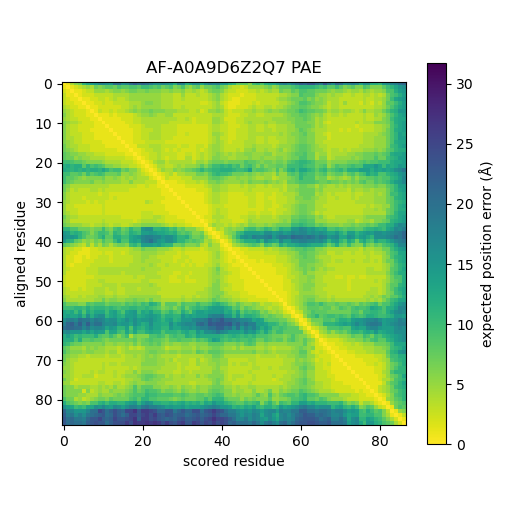78 GLN A N 1
ATOM 610 C CA . GLN A 1 78 ? -5.753 12.744 -5.287 1.00 83.56 78 GLN A CA 1
ATOM 611 C C . GLN A 1 78 ? -7.231 12.320 -5.312 1.00 83.56 78 GLN A C 1
ATOM 613 O O . GLN A 1 78 ? -8.036 12.930 -6.010 1.00 83.56 78 GLN A O 1
ATOM 618 N N . GLN A 1 79 ? -7.593 11.295 -4.535 1.00 82.75 79 GLN A N 1
ATOM 619 C CA . GLN A 1 79 ? -8.958 10.774 -4.4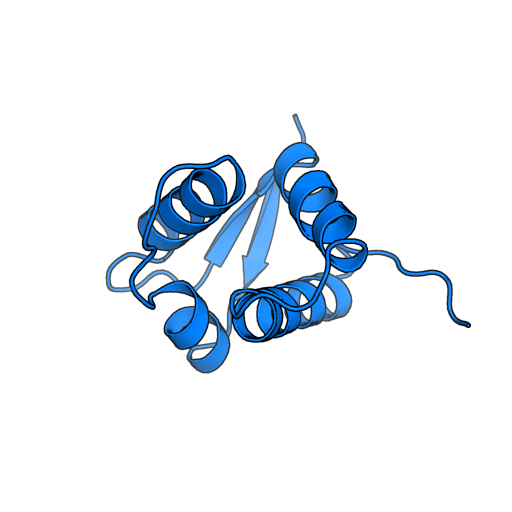28 1.00 82.75 79 GLN A CA 1
ATOM 620 C C . GLN A 1 79 ? -9.720 11.293 -3.196 1.00 82.75 79 GLN A C 1
ATOM 622 O O . GLN A 1 79 ? -10.850 10.871 -2.964 1.00 82.75 79 GLN A O 1
ATOM 627 N N . GLY A 1 80 ? -9.138 12.217 -2.420 1.00 82.69 80 GLY A N 1
ATOM 628 C CA . GLY A 1 80 ? -9.777 12.830 -1.248 1.00 82.69 80 GLY A CA 1
ATOM 629 C C . GLY A 1 80 ? -9.934 11.899 -0.039 1.00 82.69 80 GLY A C 1
ATOM 630 O O . GLY A 1 80 ? -10.742 12.177 0.842 1.00 82.69 80 GLY A O 1
ATOM 631 N N . LEU A 1 81 ? -9.181 10.797 0.002 1.00 80.31 81 LEU A N 1
ATOM 632 C CA . LEU A 1 81 ? -9.273 9.728 1.007 1.00 80.31 81 LEU A CA 1
ATOM 633 C C . LEU A 1 81 ? -8.187 9.796 2.089 1.00 80.31 81 LEU A C 1
ATOM 635 O O . LEU A 1 81 ? -8.163 8.959 2.985 1.00 80.31 81 LEU A O 1
ATOM 639 N N . SER A 1 82 ? -7.286 10.772 2.000 1.00 74.19 82 SER A N 1
ATOM 640 C CA . SER A 1 82 ? -6.307 11.094 3.039 1.00 74.19 82 SER A CA 1
ATOM 641 C C . SER A 1 82 ? -6.240 12.609 3.193 1.00 74.19 82 SER A C 1
ATOM 643 O O . SER A 1 82 ? -6.303 13.343 2.202 1.00 74.19 82 SER A O 1
ATOM 645 N N . GLN A 1 83 ? -6.171 13.071 4.439 1.00 59.72 83 GLN A N 1
ATOM 646 C CA . GLN A 1 83 ? -6.110 14.484 4.800 1.00 59.72 83 GLN A CA 1
ATOM 647 C C . GLN A 1 83 ? -4.783 14.706 5.519 1.00 59.72 83 GLN A C 1
ATOM 649 O O . GLN A 1 83 ? -4.557 14.146 6.588 1.00 59.72 83 GLN A O 1
ATOM 654 N N . GLN A 1 84 ? -3.910 15.543 4.968 1.00 53.56 84 GLN A N 1
ATOM 655 C CA . GLN A 1 84 ? -2.838 16.130 5.764 1.00 53.56 84 GLN A CA 1
ATOM 656 C C . GLN A 1 84 ? -3.191 17.589 6.048 1.00 53.56 84 GLN A C 1
ATOM 658 O O . GLN A 1 84 ? -3.680 18.249 5.129 1.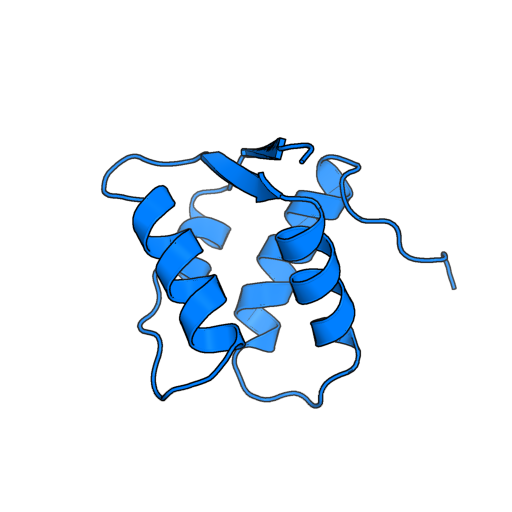00 53.56 84 GLN A O 1
ATOM 663 N N . PRO A 1 85 ? -2.924 18.113 7.260 1.00 45.38 85 PRO A N 1
ATOM 664 C CA . PRO A 1 85 ? -2.839 19.553 7.438 1.00 45.38 85 PRO A CA 1
ATOM 665 C C . PRO A 1 85 ? -1.805 20.087 6.443 1.00 45.38 85 PRO A C 1
ATOM 667 O O . PRO A 1 85 ? -0.696 19.549 6.338 1.00 45.38 85 PRO A O 1
ATOM 670 N N . GLU A 1 86 ? -2.225 21.077 5.661 1.00 44.56 86 GLU A N 1
ATOM 671 C CA . GLU A 1 86 ? -1.311 21.956 4.944 1.00 44.56 86 GLU A CA 1
ATOM 672 C C . GLU A 1 86 ? -0.386 22.583 5.996 1.00 44.56 86 GLU A C 1
ATOM 674 O O . GLU A 1 86 ? -0.866 23.009 7.051 1.00 44.56 86 GLU A O 1
ATOM 679 N N . ASP A 1 87 ? 0.922 22.509 5.754 1.00 42.88 87 ASP A N 1
ATOM 680 C CA . ASP A 1 87 ? 1.931 23.192 6.573 1.00 42.88 87 ASP A CA 1
ATOM 681 C C . ASP A 1 87 ? 1.737 24.715 6.472 1.00 42.88 87 ASP A C 1
ATOM 683 O O . ASP A 1 87 ? 1.521 25.196 5.331 1.00 42.88 87 ASP A O 1
#

Organism: NCBI:txid2358

Mean predicted aligned error: 6.52 Å

Secondary structure (DSSP, 8-state):
--EEEEE--HHHHHHHTS---S-SHHHHHHHHHHHHHTTT--EEEEEHHHHHHHHHHTTS---SSHHHHHHHHHHHHHTT-------